Protein AF-X1JXW0-F1 (afdb_monomer)

Solvent-accessible surface area (backbone atoms only — not comparable to full-atom values): 5815 Å² total; per-residue (Å²): 121,41,71,77,40,67,44,79,42,46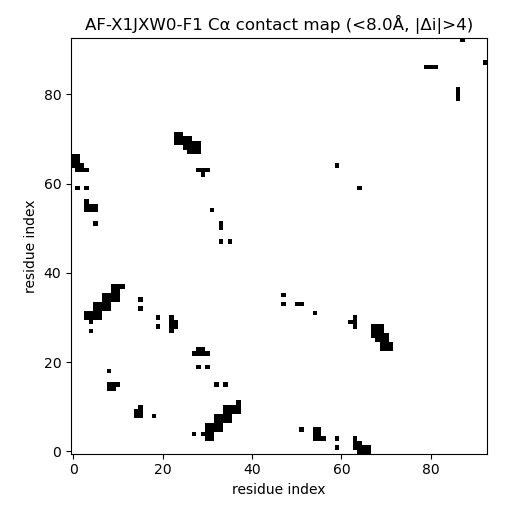,71,41,78,71,53,50,53,52,51,50,54,48,34,24,55,72,25,39,69,58,65,41,78,45,71,38,77,80,61,97,67,84,88,67,61,73,90,48,48,63,56,53,50,46,51,61,66,55,79,72,51,76,70,38,38,50,76,52,69,38,72,61,80,77,73,80,88,64,92,76,85,75,56,73,67,61,49,47,50,71,75,73,106

Organism: NCBI:txid412755

Secondary structure (DSSP, 8-state):
----EEEEEES-HHHHHHHHHHHHHTT-TTEEEEEE---S--S--GGGHHHHHHHHHSPPPHHHHS-----PPPP-S-S----HHHHHHHHH-

pLDDT: mean 79.42, std 10.14, range [53.16, 92.38]

Structure (mmCIF, N/CA/C/O backbone):
data_AF-X1JXW0-F1
#
_entry.id   AF-X1JXW0-F1
#
loop_
_atom_site.group_PDB
_atom_site.id
_atom_site.type_symbol
_atom_site.label_atom_id
_atom_site.label_alt_id
_atom_site.label_comp_id
_atom_site.label_asym_id
_atom_site.label_entity_id
_atom_site.label_seq_id
_atom_site.pdbx_PDB_ins_code
_atom_site.Cartn_x
_atom_site.Cartn_y
_atom_site.Cartn_z
_atom_site.occupancy
_atom_site.B_iso_or_equiv
_atom_site.auth_seq_id
_atom_site.auth_comp_id
_atom_site.auth_asym_id
_atom_site.auth_atom_id
_atom_site.pdbx_PDB_model_num
ATOM 1 N N . MET A 1 1 ? -6.433 -10.895 12.941 1.00 60.72 1 MET A N 1
ATOM 2 C CA . MET A 1 1 ? -5.386 -11.459 12.066 1.00 60.72 1 MET A CA 1
ATOM 3 C C . MET A 1 1 ? -5.270 -10.504 10.898 1.00 60.72 1 MET A C 1
ATOM 5 O O . MET A 1 1 ? -6.292 -10.272 10.261 1.00 60.72 1 MET A O 1
ATOM 9 N N . GLY A 1 2 ? -4.112 -9.871 10.711 1.00 73.19 2 GLY A N 1
ATOM 10 C CA . GLY A 1 2 ? -3.872 -9.006 9.555 1.00 73.19 2 GLY A CA 1
ATOM 11 C C . GLY A 1 2 ? -3.963 -9.785 8.243 1.00 73.19 2 GLY A C 1
ATOM 12 O O . GLY A 1 2 ? -3.797 -11.007 8.232 1.00 73.19 2 GLY A O 1
ATOM 13 N N . ILE A 1 3 ? -4.265 -9.086 7.154 1.00 81.44 3 ILE A N 1
ATOM 14 C CA . ILE A 1 3 ? -4.293 -9.640 5.797 1.00 81.44 3 ILE A CA 1
ATOM 15 C C . ILE A 1 3 ? -3.142 -8.972 5.039 1.00 81.44 3 ILE A C 1
ATOM 17 O O . ILE A 1 3 ? -3.062 -7.744 5.084 1.00 81.44 3 ILE A O 1
ATOM 21 N N . PRO A 1 4 ? -2.251 -9.722 4.363 1.00 83.69 4 PRO A N 1
ATOM 22 C CA . PRO A 1 4 ? -1.234 -9.106 3.521 1.00 83.69 4 PRO A CA 1
ATOM 23 C C . PRO A 1 4 ? -1.919 -8.353 2.378 1.00 83.69 4 PRO A C 1
ATOM 25 O O . PRO A 1 4 ? -2.729 -8.931 1.651 1.00 83.69 4 PRO A O 1
ATOM 28 N N . VAL A 1 5 ? -1.593 -7.072 2.217 1.00 85.56 5 VAL A N 1
ATOM 29 C CA . VAL A 1 5 ? -2.085 -6.249 1.109 1.00 85.56 5 VAL A CA 1
ATOM 30 C C . VAL A 1 5 ? -0.894 -5.801 0.283 1.00 85.56 5 VAL A C 1
ATOM 32 O O . VAL A 1 5 ? 0.059 -5.236 0.817 1.00 85.56 5 VAL A O 1
ATOM 35 N N . VAL A 1 6 ? -0.959 -6.065 -1.018 1.00 89.00 6 VAL A N 1
ATOM 36 C CA . VAL A 1 6 ? 0.038 -5.630 -1.993 1.00 89.00 6 VAL A CA 1
ATOM 37 C C . VAL A 1 6 ? -0.668 -4.772 -3.031 1.00 89.00 6 VAL A C 1
ATOM 39 O O . VAL A 1 6 ? -1.738 -5.151 -3.505 1.00 89.00 6 VAL A O 1
ATOM 42 N N . THR A 1 7 ? -0.081 -3.632 -3.372 1.00 87.88 7 THR A N 1
ATOM 43 C CA . THR A 1 7 ? -0.537 -2.762 -4.457 1.00 87.88 7 THR A CA 1
ATOM 44 C C . THR A 1 7 ? 0.594 -2.531 -5.444 1.00 87.88 7 THR A C 1
ATOM 46 O O . THR A 1 7 ? 1.771 -2.571 -5.084 1.00 87.88 7 THR A O 1
ATOM 49 N N . GLU A 1 8 ? 0.226 -2.287 -6.690 1.00 88.12 8 GLU A N 1
ATOM 50 C CA . GLU A 1 8 ? 1.137 -1.754 -7.692 1.00 88.12 8 GLU A CA 1
ATOM 51 C C . GLU A 1 8 ? 1.124 -0.231 -7.640 1.00 88.12 8 GLU A C 1
ATOM 53 O O . GLU A 1 8 ? 0.068 0.3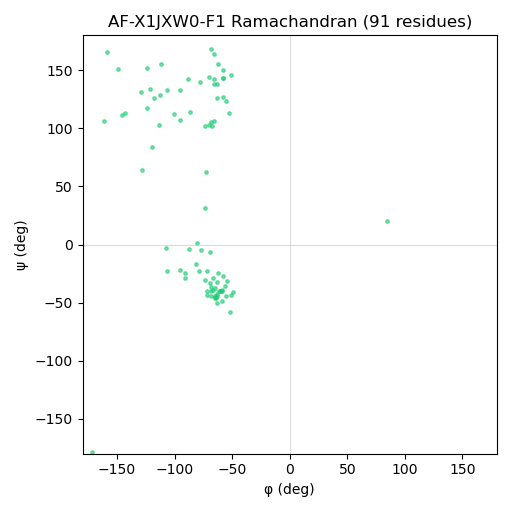69 -7.442 1.00 88.12 8 GLU A O 1
ATOM 58 N N . ASP A 1 9 ? 2.285 0.384 -7.827 1.00 89.38 9 ASP A N 1
ATOM 59 C CA . ASP A 1 9 ? 2.423 1.831 -7.957 1.00 89.38 9 ASP A CA 1
ATOM 60 C C . ASP A 1 9 ? 3.602 2.149 -8.876 1.00 89.38 9 ASP A C 1
ATOM 62 O O . ASP A 1 9 ? 4.583 1.404 -8.933 1.00 89.38 9 ASP A O 1
ATOM 66 N N . PHE A 1 10 ? 3.553 3.278 -9.587 1.00 89.12 10 PHE A N 1
ATOM 67 C CA . PHE A 1 10 ? 4.695 3.661 -10.410 1.00 89.12 10 PHE A CA 1
ATOM 68 C C . PHE A 1 10 ? 5.917 3.976 -9.546 1.00 89.12 10 PHE A C 1
ATOM 70 O O . PHE A 1 10 ? 5.806 4.606 -8.494 1.00 89.12 10 PHE A O 1
ATOM 77 N N . ASN A 1 11 ? 7.096 3.592 -10.037 1.00 87.38 11 ASN A N 1
ATOM 78 C CA . ASN A 1 11 ? 8.398 3.838 -9.430 1.00 87.38 11 ASN A CA 1
ATOM 79 C C . ASN A 1 11 ? 8.801 5.318 -9.560 1.00 87.38 11 ASN A C 1
ATOM 81 O O . ASN A 1 11 ? 9.766 5.687 -10.231 1.00 87.38 11 ASN A O 1
ATOM 85 N N . LEU A 1 12 ? 7.993 6.171 -8.946 1.00 86.44 12 LEU A N 1
ATOM 86 C CA . LEU A 1 12 ? 8.155 7.605 -8.818 1.00 86.44 12 LEU A CA 1
ATOM 87 C C . L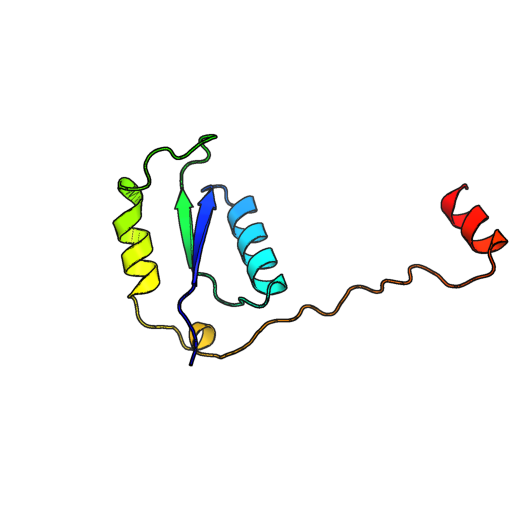EU A 1 12 ? 8.113 7.905 -7.314 1.00 86.44 12 LEU A C 1
ATOM 89 O O . LEU A 1 12 ? 7.081 7.646 -6.692 1.00 86.44 12 LEU A O 1
ATOM 93 N N . PRO A 1 13 ? 9.197 8.434 -6.713 1.00 83.19 13 PRO A N 1
ATOM 94 C CA . PRO A 1 13 ? 9.308 8.579 -5.259 1.00 83.19 13 PRO A CA 1
ATOM 95 C C . PRO A 1 13 ? 8.110 9.279 -4.606 1.00 83.19 13 PRO A C 1
ATOM 97 O O . PRO A 1 13 ? 7.592 8.802 -3.601 1.00 83.19 13 PRO A O 1
ATOM 100 N N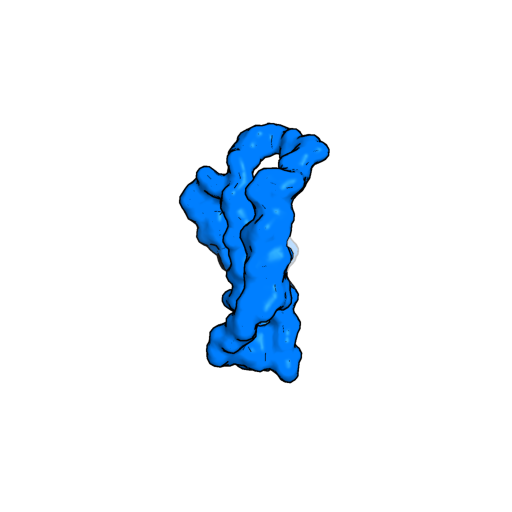 . ASP A 1 14 ? 7.621 10.358 -5.219 1.00 87.62 14 ASP A N 1
ATOM 101 C CA . ASP A 1 14 ? 6.489 11.125 -4.691 1.00 87.62 14 ASP A CA 1
ATOM 102 C C . ASP A 1 14 ? 5.166 10.348 -4.777 1.00 87.62 14 ASP A C 1
ATOM 104 O O . ASP A 1 14 ? 4.311 10.471 -3.900 1.00 87.62 14 ASP A O 1
ATOM 108 N N . LEU A 1 15 ? 4.995 9.512 -5.807 1.00 85.38 15 LEU A N 1
ATOM 109 C CA . LEU A 1 15 ? 3.776 8.725 -5.983 1.00 85.38 15 LEU A CA 1
ATOM 110 C C . LEU A 1 15 ? 3.686 7.600 -4.951 1.00 85.38 15 LEU A C 1
ATOM 112 O O . LEU A 1 15 ? 2.618 7.3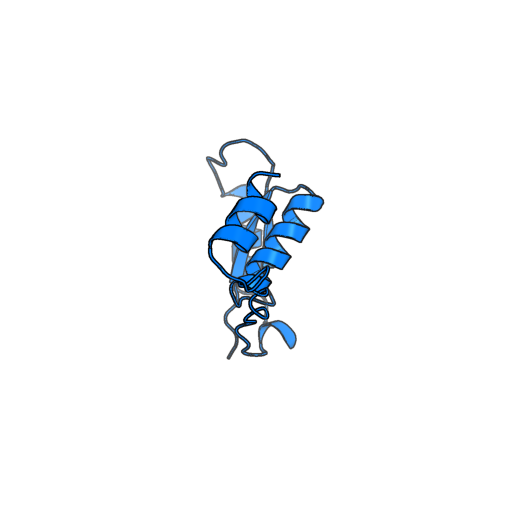84 -4.387 1.00 85.38 15 LEU A O 1
ATOM 116 N N . LEU A 1 16 ? 4.806 6.936 -4.657 1.00 84.75 16 LEU A N 1
ATOM 117 C CA . LEU A 1 16 ? 4.864 5.877 -3.647 1.00 84.75 16 LEU A CA 1
ATOM 118 C C . LEU A 1 16 ? 4.474 6.405 -2.259 1.00 84.75 16 LEU A C 1
ATOM 120 O O . LEU A 1 16 ? 3.728 5.747 -1.531 1.00 84.75 16 LEU A O 1
ATOM 124 N N . VAL A 1 17 ? 4.907 7.620 -1.906 1.00 86.50 17 VAL A N 1
ATOM 125 C CA . VAL A 1 17 ? 4.492 8.289 -0.660 1.00 86.50 17 VAL A CA 1
ATOM 126 C C . VAL A 1 17 ? 2.986 8.552 -0.661 1.00 86.50 17 VAL A C 1
ATOM 128 O O . VAL A 1 17 ? 2.293 8.158 0.277 1.00 86.50 17 VAL A O 1
ATOM 131 N N . VAL A 1 18 ? 2.460 9.153 -1.732 1.00 86.56 18 VAL A N 1
ATOM 132 C CA . VAL A 1 18 ? 1.025 9.460 -1.862 1.00 86.56 18 VAL A CA 1
ATOM 133 C C . VAL A 1 18 ? 0.163 8.197 -1.798 1.00 86.56 18 VAL A C 1
ATOM 135 O O . VAL A 1 18 ? -0.896 8.198 -1.168 1.00 86.56 18 VAL A O 1
ATOM 138 N N . ALA A 1 19 ? 0.595 7.105 -2.421 1.00 84.56 19 ALA A N 1
ATOM 139 C CA . ALA A 1 19 ? -0.133 5.844 -2.414 1.00 84.56 19 ALA A CA 1
ATOM 140 C C . ALA A 1 19 ? -0.150 5.174 -1.028 1.00 84.56 19 ALA A C 1
ATOM 142 O O . ALA A 1 19 ? -1.194 4.660 -0.613 1.00 84.56 19 ALA A O 1
ATOM 143 N N . ASN A 1 20 ? 0.938 5.275 -0.255 1.00 82.62 20 ASN A N 1
ATOM 144 C CA . ASN A 1 20 ? 0.950 4.850 1.148 1.00 82.62 20 ASN A CA 1
ATOM 145 C C . ASN A 1 20 ? -0.001 5.701 2.002 1.00 82.62 20 ASN A C 1
ATOM 147 O O . ASN A 1 20 ? -0.805 5.158 2.760 1.00 82.62 20 ASN A O 1
ATOM 151 N N . GLU A 1 21 ? 0.021 7.027 1.845 1.00 83.88 21 GLU A N 1
ATOM 152 C CA . GLU A 1 21 ? -0.902 7.922 2.554 1.00 83.88 21 GLU A CA 1
ATOM 153 C C . GLU A 1 21 ? -2.369 7.644 2.205 1.00 83.88 21 GLU A C 1
ATOM 155 O O . GLU A 1 21 ? -3.239 7.672 3.080 1.00 83.88 21 GLU A O 1
ATOM 160 N N . ASN A 1 22 ? -2.668 7.356 0.939 1.00 82.56 22 ASN A N 1
ATOM 161 C CA . ASN A 1 22 ? -4.016 6.995 0.505 1.00 82.56 22 ASN A CA 1
ATOM 162 C C . ASN A 1 22 ? -4.453 5.635 1.053 1.00 82.56 22 ASN A C 1
ATOM 164 O O . ASN A 1 22 ? -5.597 5.503 1.488 1.00 82.56 22 ASN A O 1
ATOM 168 N N . SER A 1 23 ? -3.555 4.652 1.085 1.00 80.88 23 SER A N 1
ATOM 169 C CA . SER A 1 23 ? -3.828 3.335 1.672 1.00 80.88 23 SER A CA 1
ATOM 170 C C . SER A 1 23 ? -4.111 3.449 3.164 1.00 80.88 23 SER A C 1
ATOM 172 O O . SER A 1 23 ? -5.129 2.936 3.632 1.00 80.88 23 SER A O 1
ATOM 174 N N . LEU A 1 24 ? -3.303 4.240 3.880 1.00 77.19 24 LEU A N 1
ATOM 175 C CA . LEU A 1 24 ? -3.568 4.634 5.260 1.00 77.19 24 LEU A CA 1
ATOM 176 C C . LEU A 1 24 ? -4.975 5.219 5.371 1.00 77.19 24 LEU A C 1
ATOM 178 O O . LEU A 1 24 ? -5.801 4.649 6.077 1.00 77.19 24 LEU A O 1
ATOM 182 N N . ARG A 1 25 ? -5.303 6.278 4.616 1.00 74.19 25 ARG A N 1
ATOM 183 C CA . ARG A 1 25 ? -6.642 6.907 4.622 1.00 74.19 25 ARG A CA 1
ATOM 184 C C . ARG A 1 25 ? -7.789 5.930 4.330 1.00 74.19 25 ARG A C 1
ATOM 186 O O . ARG A 1 25 ? -8.893 6.143 4.826 1.00 74.19 25 ARG A O 1
ATOM 193 N N . GLY A 1 26 ? -7.537 4.898 3.529 1.00 71.00 26 GLY A N 1
ATOM 194 C CA . GLY A 1 26 ? -8.478 3.830 3.185 1.00 71.00 26 GLY A CA 1
ATOM 195 C C . GLY A 1 26 ? -8.612 2.727 4.238 1.00 71.00 26 GLY A C 1
ATOM 196 O O . GLY A 1 26 ? -9.369 1.781 4.028 1.00 71.00 26 GLY A O 1
ATOM 197 N N . GLY A 1 27 ? -7.909 2.826 5.366 1.00 72.19 27 GLY A N 1
ATOM 198 C CA . GLY A 1 27 ? -7.932 1.820 6.420 1.00 72.19 27 GLY A CA 1
ATOM 199 C C . GLY A 1 27 ? -6.964 0.663 6.207 1.00 72.19 27 GLY A C 1
ATOM 200 O O . GLY A 1 27 ? -7.147 -0.387 6.815 1.00 72.19 27 GLY A O 1
ATOM 201 N N . VAL A 1 28 ? -5.938 0.840 5.377 1.00 79.06 28 VAL A N 1
ATOM 202 C CA . VAL A 1 28 ? -4.891 -0.155 5.121 1.00 79.06 28 VAL A CA 1
ATOM 203 C C . VAL A 1 28 ? -3.542 0.447 5.525 1.00 79.06 28 VAL A C 1
ATOM 205 O O . VAL A 1 28 ? -2.844 1.015 4.687 1.00 79.06 28 VAL A O 1
ATOM 208 N N . PRO A 1 29 ? -3.175 0.386 6.818 1.00 69.31 29 PRO A N 1
ATOM 209 C CA . PRO A 1 29 ? -2.013 1.109 7.324 1.00 69.31 29 PRO A CA 1
ATOM 210 C C . PRO A 1 29 ? -0.666 0.539 6.876 1.00 69.31 29 PRO A C 1
ATOM 212 O O . PRO A 1 29 ? 0.314 1.272 6.849 1.00 69.31 29 PRO A O 1
ATOM 215 N N . ALA A 1 30 ? -0.622 -0.738 6.494 1.00 78.88 30 ALA A N 1
ATOM 216 C CA . ALA A 1 30 ? 0.608 -1.434 6.138 1.00 78.88 30 ALA A CA 1
ATOM 217 C C . ALA A 1 30 ? 0.481 -2.114 4.765 1.00 78.88 30 ALA A C 1
ATOM 219 O O . ALA A 1 30 ? 0.468 -3.341 4.649 1.00 78.88 30 ALA A O 1
ATOM 220 N N . VAL A 1 31 ? 0.318 -1.298 3.718 1.00 85.94 31 VAL A N 1
ATOM 221 C CA . VAL A 1 31 ? 0.325 -1.774 2.329 1.00 85.94 31 VAL A CA 1
ATOM 222 C C . VAL A 1 31 ? 1.761 -2.032 1.864 1.00 85.94 31 VAL A C 1
ATOM 224 O O . VAL A 1 31 ? 2.683 -1.280 2.170 1.00 85.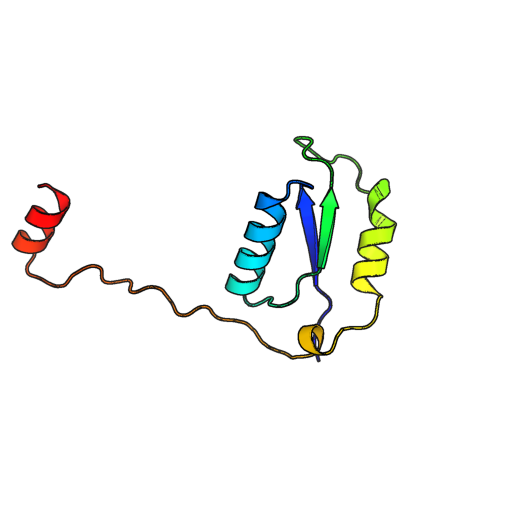94 31 VAL A O 1
ATOM 227 N N . ARG A 1 32 ? 1.965 -3.112 1.114 1.00 88.38 32 ARG A N 1
ATOM 228 C CA . ARG A 1 32 ? 3.232 -3.433 0.449 1.00 88.38 32 ARG A CA 1
ATOM 229 C C . ARG A 1 32 ? 3.148 -2.920 -0.989 1.00 88.38 32 ARG A C 1
ATOM 231 O O . ARG A 1 32 ? 2.148 -3.170 -1.653 1.00 88.38 32 ARG A O 1
ATOM 238 N N . GLN A 1 33 ? 4.170 -2.226 -1.476 1.00 88.38 33 GLN A N 1
ATOM 239 C CA . GLN A 1 33 ? 4.171 -1.669 -2.833 1.00 88.38 33 GLN A CA 1
ATOM 240 C C . GLN A 1 33 ? 5.102 -2.457 -3.751 1.00 88.38 33 GLN A C 1
ATOM 242 O O . GLN A 1 33 ? 6.251 -2.714 -3.392 1.00 88.38 33 GLN A O 1
ATOM 247 N N . VAL A 1 34 ? 4.606 -2.802 -4.936 1.00 89.19 34 VAL A N 1
ATOM 248 C CA . VAL A 1 34 ? 5.401 -3.288 -6.068 1.00 89.19 34 VAL A CA 1
ATOM 249 C C . VAL A 1 34 ? 5.584 -2.117 -7.023 1.00 89.19 34 VAL A C 1
ATOM 251 O O . VAL A 1 34 ? 4.619 -1.613 -7.601 1.00 89.19 34 VAL A O 1
ATOM 254 N N . ALA A 1 35 ? 6.825 -1.645 -7.131 1.00 89.19 35 ALA A N 1
ATOM 255 C CA . ALA A 1 35 ? 7.153 -0.443 -7.882 1.00 89.19 35 ALA A CA 1
ATOM 256 C C . ALA A 1 35 ? 7.385 -0.782 -9.358 1.00 89.19 35 ALA A C 1
ATOM 258 O O . ALA A 1 35 ? 8.362 -1.438 -9.721 1.00 89.19 35 ALA A O 1
ATOM 259 N N . VAL A 1 36 ? 6.509 -0.286 -10.223 1.00 86.81 36 VAL A N 1
ATOM 260 C CA . VAL A 1 36 ? 6.516 -0.599 -11.655 1.00 86.81 36 VAL A CA 1
ATOM 261 C C . VAL A 1 36 ? 6.890 0.626 -12.506 1.00 86.81 36 VAL A C 1
ATOM 263 O O . VAL A 1 36 ? 6.744 1.761 -12.058 1.00 86.81 36 VAL A O 1
ATOM 266 N N . PRO A 1 37 ? 7.424 0.474 -13.729 1.00 85.50 37 PRO A N 1
ATOM 267 C CA . PRO A 1 37 ? 7.759 1.607 -14.587 1.00 85.50 37 PRO A CA 1
ATOM 268 C C . PRO A 1 37 ? 6.544 2.494 -14.875 1.00 85.50 37 PRO A C 1
ATOM 270 O O . PRO A 1 37 ? 5.448 1.992 -15.098 1.00 85.50 37 PRO A O 1
ATOM 273 N N . ALA A 1 38 ? 6.758 3.811 -14.940 1.00 78.75 38 ALA A N 1
ATOM 274 C CA . ALA A 1 38 ? 5.727 4.811 -15.245 1.00 78.75 38 ALA A CA 1
ATOM 275 C C . ALA A 1 38 ? 5.305 4.840 -16.731 1.00 78.75 38 ALA A C 1
ATOM 277 O O . ALA A 1 38 ? 4.991 5.899 -17.279 1.00 78.75 38 ALA A O 1
ATOM 278 N N . ASP A 1 39 ? 5.352 3.693 -17.408 1.00 78.62 39 ASP A N 1
ATOM 279 C CA . ASP A 1 39 ? 4.776 3.560 -18.738 1.00 78.62 39 ASP A CA 1
ATOM 280 C C . ASP A 1 39 ? 3.240 3.623 -18.611 1.00 78.62 39 ASP A C 1
ATOM 282 O O . ASP A 1 39 ? 2.655 3.224 -17.605 1.00 78.62 39 ASP A O 1
ATOM 286 N N . THR A 1 40 ? 2.584 4.231 -19.602 1.00 58.94 40 THR A N 1
ATOM 287 C CA . THR A 1 40 ? 1.155 4.579 -19.521 1.00 58.94 40 THR A CA 1
ATOM 288 C C . THR A 1 40 ? 0.220 3.368 -19.543 1.00 58.94 40 THR A C 1
ATOM 290 O O . THR A 1 40 ? -0.985 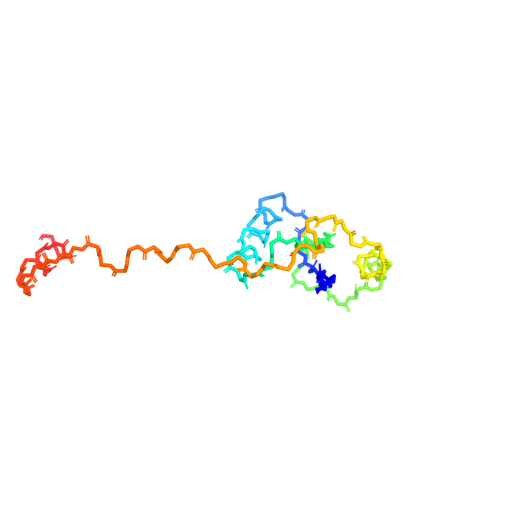3.544 -19.347 1.00 58.94 40 THR A O 1
ATOM 293 N N . PHE A 1 41 ? 0.737 2.156 -19.757 1.00 61.00 41 PHE A N 1
ATOM 294 C CA . PHE A 1 41 ? -0.010 0.915 -19.655 1.00 61.00 41 PHE A CA 1
ATOM 295 C C . PHE A 1 41 ? 0.914 -0.305 -19.508 1.00 61.00 41 PHE A C 1
ATOM 297 O O . PHE A 1 41 ? 1.473 -0.802 -20.489 1.00 61.00 41 PHE A O 1
ATOM 304 N N . ILE A 1 42 ? 0.978 -0.884 -18.307 1.00 67.56 42 ILE A N 1
ATOM 305 C CA . ILE A 1 42 ? 1.616 -2.192 -18.137 1.00 67.56 42 ILE A CA 1
ATOM 306 C C . ILE A 1 42 ? 0.728 -3.242 -18.796 1.00 67.56 42 ILE A C 1
ATOM 308 O O . ILE A 1 42 ? -0.314 -3.639 -18.282 1.00 67.56 42 ILE A O 1
ATOM 312 N N . LEU A 1 43 ? 1.139 -3.674 -19.984 1.00 77.75 43 LEU A N 1
ATOM 313 C CA . LEU A 1 43 ? 0.469 -4.740 -20.730 1.00 77.75 43 LEU A CA 1
ATOM 314 C C . LEU A 1 43 ? 0.872 -6.135 -20.239 1.00 77.75 43 LEU A C 1
ATOM 316 O O . LEU A 1 43 ? 0.187 -7.109 -20.549 1.00 77.75 43 LEU A O 1
ATOM 320 N N . ASP A 1 44 ? 1.974 -6.235 -19.495 1.00 82.44 44 ASP A N 1
ATOM 321 C CA . ASP A 1 44 ? 2.512 -7.492 -18.992 1.00 82.44 44 ASP A CA 1
ATOM 322 C C . ASP A 1 44 ? 3.092 -7.321 -17.585 1.00 82.44 44 ASP A C 1
ATOM 324 O O . ASP A 1 44 ? 4.112 -6.665 -17.405 1.00 82.44 44 ASP A O 1
ATOM 328 N N . TYR A 1 45 ? 2.456 -7.951 -16.597 1.00 81.19 45 TYR A N 1
ATOM 329 C CA . TYR A 1 45 ? 2.919 -7.965 -15.207 1.00 81.19 45 TYR A CA 1
ATOM 330 C C . TYR A 1 45 ? 3.907 -9.095 -14.905 1.00 81.19 45 TYR A C 1
ATOM 332 O O . TYR A 1 45 ? 4.433 -9.158 -13.794 1.00 81.19 45 TYR A O 1
ATOM 340 N N . SER A 1 46 ? 4.185 -9.983 -15.866 1.00 87.56 46 SER A N 1
ATOM 341 C CA . SER A 1 46 ? 5.076 -11.136 -15.679 1.00 87.56 46 SER A CA 1
ATOM 342 C C . SER A 1 46 ? 6.422 -10.784 -15.033 1.00 87.56 46 SER A C 1
ATOM 344 O O . SER A 1 46 ? 6.834 -11.534 -14.147 1.00 87.56 46 SER A O 1
ATOM 346 N N . PRO A 1 47 ? 7.089 -9.660 -15.379 1.00 89.12 47 PRO A N 1
ATOM 347 C CA . PRO A 1 47 ? 8.353 -9.285 -14.744 1.00 89.12 47 PRO A CA 1
ATOM 348 C C . PRO A 1 47 ? 8.255 -9.016 -13.234 1.00 89.12 47 PRO A C 1
ATOM 350 O O . PRO A 1 47 ? 9.250 -9.177 -12.538 1.00 89.12 47 PRO A O 1
ATOM 353 N N . TRP A 1 48 ? 7.075 -8.647 -12.726 1.00 89.31 48 TRP A N 1
ATOM 354 C CA . TRP A 1 48 ? 6.841 -8.289 -11.319 1.00 89.31 48 TRP A CA 1
ATOM 355 C C . TRP A 1 48 ? 6.058 -9.347 -10.543 1.00 89.31 48 TRP A C 1
ATOM 357 O O . TRP A 1 48 ? 5.852 -9.206 -9.339 1.00 89.31 48 TRP A O 1
ATOM 367 N N . MET A 1 49 ? 5.624 -10.427 -11.200 1.00 89.75 49 MET A N 1
ATOM 368 C CA . MET A 1 49 ? 4.841 -11.487 -10.557 1.00 89.75 49 MET A CA 1
ATOM 369 C C . MET A 1 49 ? 5.546 -12.087 -9.339 1.00 89.75 49 MET A C 1
ATOM 371 O O . MET A 1 49 ? 4.884 -12.417 -8.359 1.00 89.75 49 MET A O 1
ATOM 375 N N . GLU A 1 50 ? 6.873 -12.210 -9.379 1.00 92.38 50 GLU A N 1
ATOM 376 C CA . GLU A 1 50 ? 7.653 -12.689 -8.236 1.00 92.38 50 GLU A CA 1
ATOM 377 C C . GLU A 1 50 ? 7.543 -11.739 -7.036 1.00 92.38 50 GLU A C 1
ATOM 379 O O . GLU A 1 50 ? 7.310 -12.199 -5.921 1.00 92.38 50 GLU A O 1
ATOM 384 N N . GLU A 1 51 ? 7.602 -10.424 -7.261 1.00 89.62 51 GLU A N 1
ATOM 385 C CA . GLU A 1 51 ? 7.469 -9.411 -6.207 1.00 89.62 51 GLU A CA 1
ATOM 386 C C . GLU A 1 51 ? 6.063 -9.400 -5.596 1.00 89.62 51 GLU A C 1
ATOM 388 O O . GLU A 1 51 ? 5.917 -9.296 -4.377 1.00 89.62 51 GLU A O 1
ATOM 393 N N . PHE A 1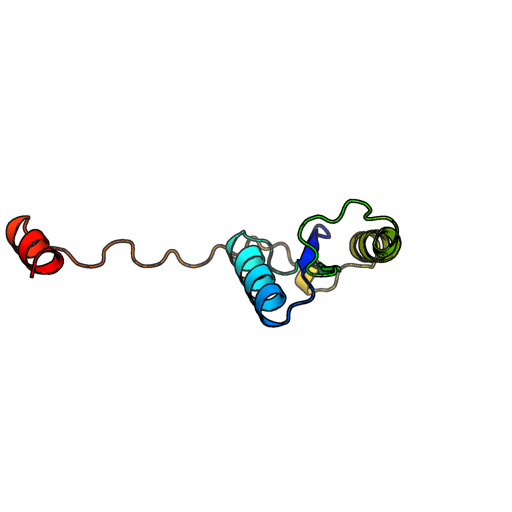 52 ? 5.015 -9.580 -6.408 1.00 88.94 52 PHE A N 1
ATOM 394 C CA . PHE A 1 52 ? 3.652 -9.740 -5.890 1.00 88.94 52 PHE A CA 1
ATOM 395 C C . PHE A 1 52 ? 3.504 -11.011 -5.056 1.00 88.94 52 PHE A C 1
ATOM 397 O O . PHE A 1 52 ? 2.891 -10.981 -3.988 1.00 88.94 52 PHE A O 1
ATOM 404 N N . VAL A 1 53 ? 4.051 -12.134 -5.526 1.00 91.25 53 VAL A N 1
ATOM 405 C CA . VAL A 1 53 ? 3.979 -13.412 -4.807 1.00 91.25 53 VAL A CA 1
ATOM 406 C C . VAL A 1 53 ? 4.749 -13.330 -3.495 1.00 91.25 53 VAL A C 1
ATOM 408 O O . VAL A 1 53 ? 4.207 -13.719 -2.460 1.00 91.25 53 VAL A O 1
ATOM 411 N N . ASP A 1 54 ? 5.964 -12.789 -3.497 1.00 91.88 54 ASP A N 1
ATOM 412 C CA . ASP A 1 54 ? 6.727 -12.547 -2.271 1.00 91.88 54 ASP A CA 1
ATOM 413 C C . ASP A 1 54 ? 5.954 -11.615 -1.333 1.00 91.88 54 ASP A C 1
ATOM 415 O O . ASP A 1 54 ? 5.693 -11.955 -0.180 1.00 91.88 54 ASP A O 1
ATOM 419 N N . GLY A 1 55 ? 5.447 -10.498 -1.854 1.00 88.56 55 GLY A N 1
ATOM 420 C CA . GLY A 1 55 ? 4.613 -9.556 -1.120 1.00 88.56 55 GLY A CA 1
ATOM 421 C C . GLY A 1 55 ? 3.338 -10.166 -0.536 1.00 88.56 55 GLY A C 1
ATOM 422 O O . GLY A 1 55 ? 2.863 -9.676 0.480 1.00 88.56 55 GLY A O 1
ATOM 423 N N . LEU A 1 56 ? 2.776 -11.232 -1.103 1.00 88.31 56 LEU A N 1
ATOM 424 C CA . LEU A 1 56 ? 1.594 -11.912 -0.555 1.00 88.31 56 LEU A CA 1
ATOM 425 C C . LEU A 1 56 ? 1.947 -13.056 0.402 1.00 88.31 56 LEU A C 1
ATOM 427 O O . LEU A 1 56 ? 1.137 -13.408 1.260 1.00 88.31 56 LEU A O 1
ATOM 431 N N . THR A 1 57 ? 3.136 -13.643 0.266 1.00 89.88 57 THR A N 1
ATOM 432 C CA . THR A 1 57 ? 3.527 -14.870 0.980 1.00 89.88 57 THR A CA 1
ATOM 433 C C . THR A 1 57 ? 4.525 -14.637 2.108 1.00 89.88 57 THR A C 1
ATOM 435 O O . THR A 1 57 ? 4.569 -15.439 3.047 1.00 89.88 57 THR A O 1
ATOM 438 N N . ARG A 1 58 ? 5.292 -13.539 2.083 1.00 88.75 58 ARG A N 1
ATOM 439 C CA . ARG A 1 58 ? 6.224 -13.204 3.162 1.00 88.75 58 ARG A CA 1
ATOM 440 C C . ARG A 1 58 ? 5.454 -12.960 4.467 1.00 88.75 58 ARG A C 1
ATOM 442 O O . ARG A 1 58 ? 4.408 -12.294 4.433 1.00 88.75 58 ARG A O 1
ATOM 449 N N . PRO A 1 59 ? 5.953 -13.463 5.615 1.00 88.75 59 PRO A N 1
ATOM 450 C CA . PRO A 1 59 ? 5.284 -13.310 6.903 1.00 88.75 59 PRO A CA 1
ATOM 451 C C . PRO A 1 59 ? 4.906 -11.858 7.195 1.00 88.75 59 PRO A C 1
ATOM 453 O O . PRO A 1 59 ? 5.620 -10.934 6.801 1.00 88.75 59 PRO A O 1
ATOM 456 N N . LEU A 1 60 ? 3.779 -11.661 7.879 1.00 84.06 60 LEU A N 1
ATOM 457 C CA . LEU A 1 60 ? 3.370 -10.333 8.327 1.00 84.06 60 LEU A CA 1
ATOM 458 C C . LEU A 1 60 ? 4.354 -9.808 9.377 1.00 84.06 60 LEU A C 1
ATOM 460 O O . LEU A 1 60 ? 4.769 -10.547 10.276 1.00 84.06 60 LEU A O 1
ATOM 464 N N . THR A 1 61 ? 4.699 -8.530 9.285 1.00 83.62 61 THR A N 1
ATOM 465 C CA . THR A 1 61 ? 5.334 -7.789 10.375 1.00 83.62 61 THR A CA 1
ATOM 466 C C . THR A 1 61 ? 4.341 -7.603 11.526 1.00 83.62 61 THR A C 1
ATOM 468 O O . THR A 1 61 ? 3.142 -7.844 11.384 1.00 83.62 61 THR A O 1
ATOM 471 N N . ALA A 1 62 ? 4.829 -7.168 12.691 1.00 83.12 62 ALA A N 1
ATOM 472 C CA . ALA A 1 62 ? 3.957 -6.873 13.829 1.00 83.12 62 ALA A CA 1
ATOM 473 C C . ALA A 1 62 ? 2.907 -5.797 13.491 1.00 83.12 62 ALA A C 1
ATOM 475 O O . ALA A 1 62 ? 1.752 -5.946 13.871 1.00 83.12 62 ALA A O 1
ATOM 476 N N . GLU A 1 63 ? 3.303 -4.776 12.728 1.00 77.94 63 GLU A N 1
ATOM 477 C CA . GLU A 1 63 ? 2.436 -3.691 12.257 1.00 77.94 63 GLU A CA 1
ATOM 478 C C . GLU A 1 63 ? 1.405 -4.185 11.230 1.00 77.94 63 GLU A C 1
ATOM 480 O O . GLU A 1 63 ? 0.221 -3.899 11.356 1.00 77.94 63 GLU A O 1
ATOM 485 N N . GLU A 1 64 ? 1.816 -5.013 10.264 1.00 76.31 64 GLU A N 1
ATOM 486 C CA . GLU A 1 64 ? 0.895 -5.620 9.287 1.00 76.31 64 GLU A CA 1
ATOM 487 C C . GLU A 1 64 ? -0.076 -6.619 9.938 1.00 76.31 64 GLU A C 1
ATOM 489 O O . GLU A 1 64 ? -1.186 -6.844 9.450 1.00 76.31 64 GLU A O 1
ATOM 494 N N . ALA A 1 65 ? 0.340 -7.254 11.036 1.00 78.88 65 ALA A N 1
ATOM 495 C CA . ALA A 1 65 ? -0.492 -8.164 11.813 1.00 78.88 65 ALA A CA 1
ATOM 496 C C . ALA A 1 65 ? -1.476 -7.428 12.735 1.00 78.88 65 ALA A C 1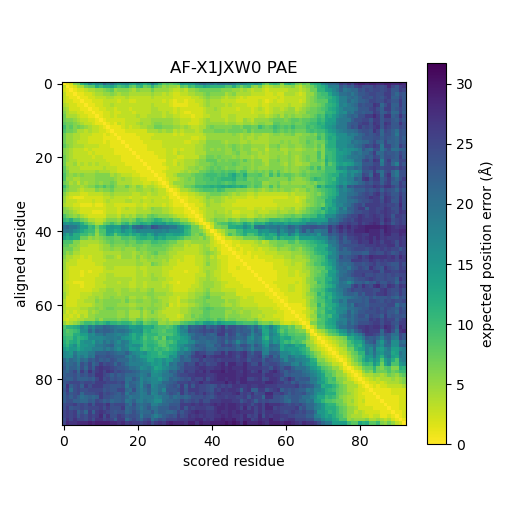
ATOM 498 O O . ALA A 1 65 ? -2.496 -8.022 13.120 1.00 78.88 65 ALA A O 1
ATOM 499 N N . GLU A 1 66 ? -1.180 -6.173 13.087 1.00 75.62 66 GLU A N 1
ATOM 500 C CA . GLU A 1 66 ? -2.024 -5.324 13.915 1.00 75.62 66 GLU A CA 1
ATOM 501 C C . GLU A 1 66 ? -3.290 -4.983 13.121 1.00 75.62 66 GLU A C 1
ATOM 503 O O . GLU A 1 66 ? -3.292 -4.238 12.144 1.00 75.62 66 GLU A O 1
ATOM 508 N N . SER A 1 67 ? -4.405 -5.618 13.486 1.00 62.34 67 SER A N 1
ATOM 509 C CA . SER A 1 67 ? -5.681 -5.378 12.822 1.00 62.34 67 SER A CA 1
ATOM 510 C C . SER A 1 67 ? -6.141 -3.955 13.125 1.00 62.34 67 SER A C 1
ATOM 512 O O . SER A 1 67 ? -6.664 -3.698 14.209 1.00 62.34 67 SER A O 1
ATOM 514 N N . GLY A 1 68 ? -5.967 -3.047 12.173 1.00 58.34 68 GLY A N 1
ATOM 515 C CA . GLY A 1 68 ? -6.404 -1.668 12.306 1.00 58.34 68 GLY A CA 1
ATOM 516 C C . GLY A 1 68 ? -6.865 -1.126 10.969 1.00 58.34 68 GLY A C 1
ATOM 517 O O . GLY A 1 68 ? -6.062 -0.899 10.076 1.00 58.34 68 GLY A O 1
ATOM 518 N N . THR A 1 69 ? -8.162 -0.869 10.834 1.00 58.19 69 THR A N 1
ATOM 519 C CA . THR A 1 69 ? -8.624 0.079 9.824 1.00 58.19 69 THR A CA 1
ATOM 520 C C . THR A 1 69 ? -8.265 1.474 10.326 1.00 58.19 69 THR A C 1
ATOM 522 O O . THR A 1 69 ? -8.932 1.985 11.228 1.00 58.19 69 THR A O 1
ATOM 525 N N . TYR A 1 70 ? -7.198 2.086 9.806 1.00 53.16 70 TYR A N 1
ATOM 526 C CA . TYR A 1 70 ? -6.940 3.505 10.059 1.00 53.16 70 TYR A CA 1
ATOM 527 C C . TYR A 1 70 ? -8.046 4.338 9.405 1.00 53.16 70 TYR A C 1
ATOM 529 O O . TYR A 1 70 ? -8.110 4.476 8.188 1.00 53.16 70 TYR A O 1
ATOM 537 N N . GLN A 1 71 ? -8.946 4.886 10.215 1.00 56.47 71 GLN A N 1
ATOM 538 C CA . GLN A 1 71 ? -9.891 5.887 9.745 1.00 56.47 71 GLN A CA 1
ATOM 539 C C . GLN A 1 71 ? -9.290 7.260 10.064 1.00 56.47 71 GLN A C 1
ATOM 541 O O . GLN A 1 71 ? -9.238 7.624 11.243 1.00 56.47 71 GLN A O 1
ATOM 546 N N . PRO A 1 72 ? -8.798 8.021 9.064 1.00 55.66 72 PRO A N 1
ATOM 547 C CA . PRO A 1 72 ? -8.277 9.355 9.322 1.00 55.66 72 PRO A CA 1
ATOM 548 C C . PRO A 1 72 ? -9.382 10.197 9.970 1.00 55.66 72 PRO A C 1
ATOM 550 O O . PRO A 1 72 ? -10.554 10.060 9.589 1.00 55.66 72 PRO A O 1
ATOM 553 N N . PRO A 1 73 ? -9.052 11.085 10.924 1.00 63.59 73 PRO A N 1
ATOM 554 C CA . PRO A 1 73 ? -10.025 12.045 11.412 1.00 63.59 73 PRO A CA 1
ATOM 555 C C . PRO A 1 73 ? -10.570 12.822 10.213 1.00 63.59 73 PRO A C 1
ATOM 557 O O . PRO A 1 73 ? -9.808 13.390 9.430 1.00 63.59 73 PRO A O 1
ATOM 560 N N . ALA A 1 74 ? -11.893 12.794 10.034 1.00 66.00 74 ALA A N 1
ATOM 561 C CA . ALA A 1 74 ? -12.524 13.531 8.952 1.00 66.00 74 ALA A CA 1
ATOM 562 C C . ALA A 1 74 ? -12.157 15.016 9.113 1.00 66.00 74 ALA A C 1
ATOM 564 O O . ALA A 1 74 ? -12.368 15.560 10.204 1.00 66.00 74 ALA A O 1
ATOM 565 N N . PRO A 1 75 ? -11.611 15.679 8.075 1.00 64.94 75 PRO A N 1
ATOM 566 C CA . PRO A 1 75 ? -11.343 17.104 8.166 1.00 64.94 75 PRO A CA 1
ATOM 567 C C . PRO A 1 75 ? -12.657 17.835 8.479 1.00 64.94 75 PRO A C 1
ATOM 569 O O . PRO A 1 75 ? -13.730 17.352 8.087 1.00 64.94 75 PRO A O 1
ATOM 572 N N . PRO A 1 76 ? -12.608 18.981 9.181 1.00 73.69 76 PRO A N 1
ATOM 573 C CA . PRO A 1 76 ? -13.798 19.772 9.456 1.00 73.69 76 PRO A CA 1
ATOM 574 C C . PRO A 1 76 ? -14.539 20.047 8.143 1.00 73.69 76 PRO A C 1
ATOM 576 O O . PRO A 1 76 ? -14.029 20.732 7.263 1.00 73.69 76 PRO A O 1
ATOM 579 N N . ARG A 1 77 ? -15.741 19.480 7.987 1.00 64.44 77 ARG A N 1
ATOM 580 C CA . ARG A 1 77 ? -16.583 19.687 6.791 1.00 64.44 77 ARG A CA 1
ATOM 581 C C . ARG A 1 77 ? -17.292 21.043 6.796 1.00 64.44 77 ARG A C 1
ATOM 583 O O . ARG A 1 77 ? -17.999 21.369 5.852 1.00 64.44 77 ARG A O 1
ATOM 590 N N . ILE A 1 78 ? -17.140 21.792 7.883 1.00 68.88 78 ILE A N 1
ATOM 591 C CA . ILE A 1 78 ? -17.735 23.103 8.096 1.00 68.88 78 ILE A CA 1
ATOM 592 C C . ILE A 1 78 ? -16.576 24.098 8.147 1.00 68.88 78 ILE A C 1
ATOM 594 O O . ILE A 1 78 ? -15.860 24.156 9.143 1.00 68.88 78 ILE A O 1
ATOM 598 N N . CYS A 1 79 ? -16.367 24.835 7.056 1.00 63.28 79 CYS A N 1
ATOM 599 C CA . CYS A 1 79 ? -15.328 25.866 6.975 1.00 63.28 79 CYS A CA 1
ATOM 600 C C . CYS A 1 79 ? -15.706 27.125 7.776 1.00 63.28 79 CYS A C 1
ATOM 602 O O . CYS A 1 79 ? -14.832 27.782 8.330 1.00 63.28 79 CYS A O 1
ATOM 604 N N . MET A 1 80 ? -17.005 27.426 7.877 1.00 71.25 80 MET A N 1
ATOM 605 C CA . MET A 1 80 ? -17.576 28.495 8.700 1.00 71.25 80 MET A CA 1
ATOM 606 C C . MET A 1 80 ? -19.064 28.215 8.970 1.00 71.25 80 MET A C 1
ATOM 608 O O . MET A 1 80 ? -19.676 27.374 8.310 1.00 71.25 80 MET A O 1
ATOM 612 N N . THR A 1 81 ? -19.652 28.920 9.933 1.00 75.75 81 THR A N 1
ATOM 613 C CA . THR A 1 81 ? -21.096 28.915 10.210 1.00 75.75 81 THR A CA 1
ATOM 614 C C . THR A 1 81 ? -21.586 30.352 10.272 1.00 75.75 81 THR A C 1
ATOM 616 O O . THR A 1 81 ? -20.989 31.152 10.987 1.00 75.75 81 THR A O 1
ATOM 619 N N . GLY A 1 82 ? -22.674 30.657 9.576 1.00 82.00 82 GLY A N 1
ATOM 620 C CA . GLY A 1 82 ? -23.254 31.994 9.515 1.00 82.00 82 GLY A CA 1
ATOM 621 C C . GLY A 1 82 ? -24.606 31.971 8.812 1.00 82.00 82 GLY A C 1
ATOM 622 O O . GLY A 1 82 ? -25.107 30.910 8.425 1.00 82.00 82 GLY A O 1
ATOM 623 N N . THR A 1 83 ? -25.205 33.142 8.675 1.00 85.88 83 THR A N 1
ATOM 624 C CA . THR A 1 83 ? -26.375 33.381 7.829 1.00 85.88 83 THR A CA 1
ATOM 625 C C . THR A 1 83 ? -26.035 33.190 6.348 1.00 85.88 83 THR A C 1
ATOM 627 O O . THR A 1 83 ? -24.869 33.143 5.967 1.00 85.88 83 THR A O 1
ATOM 630 N N . TYR A 1 84 ? -27.061 33.049 5.503 1.00 81.31 84 TYR A N 1
ATOM 631 C CA . TYR A 1 84 ? -26.870 32.898 4.057 1.00 81.31 84 TYR A CA 1
ATOM 632 C C . TYR A 1 84 ? -26.044 34.053 3.476 1.00 81.31 84 TYR A C 1
ATOM 634 O O . TYR A 1 84 ? -25.097 33.800 2.745 1.00 81.31 84 TYR A O 1
ATOM 642 N N . ASP A 1 85 ? -26.339 35.290 3.875 1.00 87.00 85 ASP A N 1
ATOM 643 C CA . ASP A 1 85 ? -25.650 36.477 3.363 1.00 87.00 85 ASP A CA 1
ATOM 644 C C . ASP A 1 85 ? -24.161 36.483 3.755 1.00 87.00 85 ASP A C 1
ATOM 646 O O . ASP A 1 85 ? -23.303 36.666 2.900 1.00 87.00 85 ASP A O 1
ATOM 650 N N . GLU A 1 86 ? -23.832 36.148 5.010 1.00 83.81 86 GLU A N 1
ATOM 651 C CA . GLU A 1 86 ? -22.436 36.031 5.473 1.00 83.81 86 GLU A CA 1
ATOM 652 C C . GLU A 1 86 ? -21.659 34.922 4.745 1.00 83.81 86 GLU A C 1
ATOM 654 O O . GLU A 1 86 ? -20.447 35.025 4.553 1.00 83.81 86 GLU A O 1
ATOM 659 N N . MET A 1 87 ? -22.346 33.848 4.350 1.00 83.75 87 MET A N 1
ATOM 660 C CA . MET A 1 87 ? -21.754 32.780 3.544 1.00 83.75 87 MET A CA 1
ATOM 661 C C . MET A 1 87 ? -21.503 33.242 2.108 1.00 83.75 87 MET A C 1
ATOM 663 O O . MET A 1 87 ? -20.446 32.946 1.556 1.00 83.75 87 MET A O 1
ATOM 667 N N . MET A 1 88 ? -22.458 33.955 1.508 1.00 82.88 88 MET A N 1
ATOM 668 C CA . MET A 1 88 ? -22.337 34.468 0.142 1.00 82.88 88 MET A CA 1
ATOM 669 C C . MET A 1 88 ? -21.206 35.492 0.035 1.00 82.88 88 MET A C 1
ATOM 671 O O . MET A 1 88 ? -20.349 35.327 -0.827 1.00 82.88 88 MET A O 1
ATOM 675 N N . ASP A 1 89 ? -21.116 36.446 0.965 1.00 83.12 89 ASP A N 1
ATOM 676 C CA . ASP A 1 89 ? -20.028 37.434 1.006 1.00 83.12 89 ASP A CA 1
ATOM 677 C C . ASP A 1 89 ? -18.646 36.760 1.117 1.00 83.12 89 ASP A C 1
ATOM 679 O O . ASP A 1 89 ? -17.695 37.151 0.445 1.00 83.12 89 ASP A O 1
ATOM 683 N N . TYR A 1 90 ? -18.521 35.695 1.918 1.00 79.88 90 TYR A N 1
ATOM 684 C CA . TYR A 1 90 ? -17.259 34.958 2.056 1.00 79.88 90 TYR A CA 1
ATOM 685 C C . TYR A 1 90 ? -16.808 34.265 0.758 1.00 79.88 90 TYR A C 1
ATOM 687 O O . TYR A 1 90 ? -15.607 34.197 0.485 1.00 79.88 90 TYR A O 1
ATOM 695 N N . PHE A 1 91 ? -17.743 33.715 -0.023 1.00 77.62 91 PHE A N 1
ATOM 696 C CA . PHE A 1 91 ? -17.421 32.972 -1.248 1.00 77.62 91 PHE A CA 1
ATOM 697 C C . PHE A 1 91 ? -17.381 33.845 -2.508 1.00 77.62 91 PHE A C 1
ATOM 699 O O . PHE A 1 91 ? -16.653 33.502 -3.442 1.00 77.62 91 PHE A O 1
ATOM 706 N N . GLU A 1 92 ? -18.143 34.936 -2.555 1.00 81.25 92 GLU A N 1
ATOM 707 C CA . GLU A 1 92 ? -18.252 35.816 -3.726 1.00 81.25 92 GLU A CA 1
ATOM 708 C C . GLU A 1 92 ? -17.308 37.027 -3.670 1.00 81.25 92 GLU A C 1
ATOM 710 O O . GLU A 1 92 ? -16.921 37.514 -4.736 1.00 81.25 92 GLU A O 1
ATOM 715 N N . GLY A 1 93 ? -16.846 37.419 -2.474 1.00 56.16 93 GLY A N 1
ATOM 716 C CA . GLY A 1 93 ? -15.872 38.498 -2.264 1.00 56.16 93 GLY A CA 1
ATOM 717 C C . GLY A 1 93 ? -16.494 39.873 -2.073 1.00 56.16 93 GLY A C 1
ATOM 718 O O . GLY A 1 93 ? -17.064 40.410 -3.048 1.00 56.16 93 GLY A O 1
#

Foldseek 3Di:
DFAQAEDEWAPDVVGVVVVCVVCLQQQNNDYHYQHDHPDVDDPDCVVCVVVVVCSRPPDDDPVRVPRTGNNDDDPPPDPDDDDPVVVCVVVVD

Mean predicted aligned error: 11.64 Å

Radius of gyration: 19.96 Å; Cα contacts (8 Å, |Δi|>4): 100; chains: 1; bounding box: 36×53×35 Å

Sequence (93 aa):
MGIPVVTEDFNLPDLLVVANENSLRGGVPAVRQVAVPADTFILDYSPWMEEFVDGLTRPLTAEEAESGTYQPPAPPRICMTGTYDEMMDYFEG